Protein AF-B0BER5-F1 (afdb_monomer)

Sequence (48 aa):
IATSSILLISVPVVFASPDGWSSNKNVVFSGTSLWIGLVFLVGILNSL

Secondary structure (DSSP, 8-state):
-HHHHHHHHHHHHHHHSTTHHHHHHHHHHHHHHHHHHHHHHHHHHHH-

Nearest PDB structures (foldseek):
  7oui-assembly1_z  TM=9.287E-01  e=1.601E-04  Arabidopsis thaliana
  6kac-assembly1_Z  TM=9.960E-01  e=1.405E-02  Chlamydomonas reinhardtii
  4fby-assembly1_Z  TM=9.420E-01  e=2.997E-02  Thermosynechococcus vestitus BP-1
  4yuu-assembly3_Z2  TM=9.095E-01  e=7.335E-02  Cyanidium caldarium

Organism: Paeonia tenuifolia (NCBI:txid13626)

Mean predicted aligned error: 3.07 Å

InterPro domains:
  IPR002644 Photosystem II PsbZ, reaction centre [PF01737] (1-48)
  IPR002644 Photosystem II PsbZ, reaction centre [PTHR34971] (1-48)
  IPR002644 Photosystem II PsbZ, reaction centre [TIGR03043] (1-48)
  IPR036512 Photosystem II PsbZ superfamily [G3DSA:1.10.287.740] (1-48)
  IPR036512 Photosystem II PsbZ superfamily [SSF161055] (1-48)

Radius of gyration: 13.09 Å; Cα contacts (8 Å, |Δi|>4): 15; chains: 1; bounding box: 25×12×40 Å

Solvent-accessible surface area (backbone atoms only — not comparable to full-atom values): 2781 Å² total; per-residue (Å²): 107,70,67,56,56,50,48,66,53,48,53,58,51,31,69,71,37,86,66,23,52,78,75,40,45,66,59,55,51,53,53,50,53,52,49,53,52,50,54,53,49,52,54,51,64,73,75,104

pLDDT: mean 93.29, std 2.66, range [88.0, 97.69]

Foldseek 3Di:
DVLVVCLVVLVVVLVVDVCSCVVCVVVNVVSVVVVVVVVVVVVVVVVD

Structure (mmCIF, N/CA/C/O backbone):
data_AF-B0BER5-F1
#
_entry.id   AF-B0BER5-F1
#
loop_
_atom_site.group_PDB
_atom_site.id
_atom_site.type_symbol
_atom_site.label_atom_id
_atom_site.label_alt_id
_atom_site.label_comp_id
_atom_site.label_asym_id
_atom_site.label_entity_id
_atom_site.label_seq_id
_atom_site.pdbx_PDB_ins_code
_atom_site.Cartn_x
_atom_site.Cartn_y
_atom_site.Cartn_z
_atom_site.occupancy
_atom_site.B_iso_or_equiv
_atom_site.auth_seq_id
_atom_site.auth_comp_id
_atom_site.auth_asym_id
_atom_site.auth_atom_id
_atom_site.pdbx_PDB_model_num
ATOM 1 N N . ILE A 1 1 ? -1.212 -3.662 -9.444 1.00 88.69 1 ILE A N 1
ATOM 2 C CA . ILE A 1 1 ? -2.640 -4.008 -9.214 1.00 88.69 1 ILE A CA 1
ATOM 3 C C . ILE A 1 1 ? -2.852 -4.480 -7.779 1.00 88.69 1 ILE A C 1
ATOM 5 O O . ILE A 1 1 ? -3.505 -3.760 -7.040 1.00 88.69 1 ILE A O 1
ATOM 9 N N . ALA A 1 2 ? -2.234 -5.587 -7.343 1.00 90.50 2 ALA A N 1
ATOM 10 C CA . ALA A 1 2 ? -2.370 -6.091 -5.968 1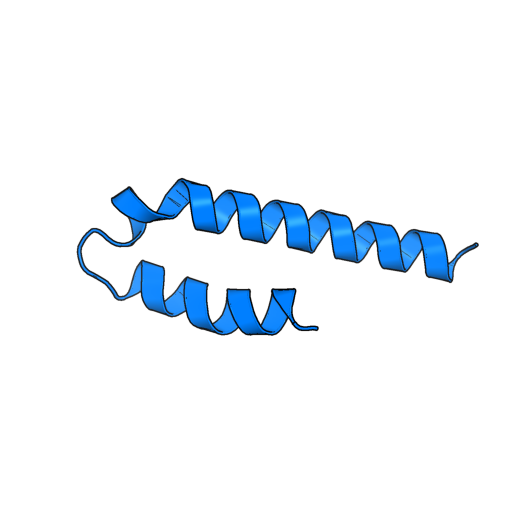.00 90.50 2 ALA A CA 1
ATOM 11 C C . ALA A 1 2 ? -2.076 -5.028 -4.889 1.00 90.50 2 ALA A C 1
ATOM 13 O O . ALA A 1 2 ? -2.900 -4.807 -4.009 1.00 90.50 2 ALA A O 1
ATOM 14 N N . THR A 1 3 ? -0.965 -4.292 -5.008 1.00 88.75 3 THR A N 1
ATOM 15 C CA . THR A 1 3 ? -0.603 -3.213 -4.070 1.00 88.75 3 THR A CA 1
ATOM 16 C C . THR A 1 3 ? -1.671 -2.115 -3.994 1.00 88.75 3 THR A C 1
ATOM 18 O O . THR A 1 3 ? -1.960 -1.608 -2.918 1.00 88.75 3 THR A O 1
ATOM 21 N N . SER A 1 4 ? -2.309 -1.781 -5.118 1.00 90.69 4 SER A N 1
ATOM 22 C CA . SER A 1 4 ? -3.386 -0.785 -5.178 1.00 90.69 4 SER A CA 1
ATOM 23 C C . SER A 1 4 ? -4.669 -1.286 -4.519 1.00 90.69 4 SER A C 1
ATOM 25 O O . SER A 1 4 ? -5.291 -0.545 -3.768 1.00 90.69 4 SER A O 1
ATOM 27 N N . SER A 1 5 ? -5.045 -2.548 -4.748 1.00 92.81 5 SER A N 1
ATOM 28 C CA . SER A 1 5 ? -6.202 -3.172 -4.093 1.00 92.81 5 SER A CA 1
ATOM 29 C C . SER A 1 5 ? -6.011 -3.271 -2.577 1.00 92.81 5 SER A C 1
ATOM 31 O O . SER A 1 5 ? -6.940 -3.001 -1.824 1.00 92.81 5 SER A O 1
ATOM 33 N N . ILE A 1 6 ? -4.795 -3.599 -2.126 1.00 92.00 6 ILE A N 1
ATOM 34 C CA . ILE A 1 6 ? -4.453 -3.655 -0.700 1.00 92.00 6 ILE A CA 1
ATOM 35 C C . ILE A 1 6 ? -4.558 -2.264 -0.070 1.00 92.00 6 ILE A C 1
ATOM 37 O O . ILE A 1 6 ? -5.187 -2.136 0.974 1.00 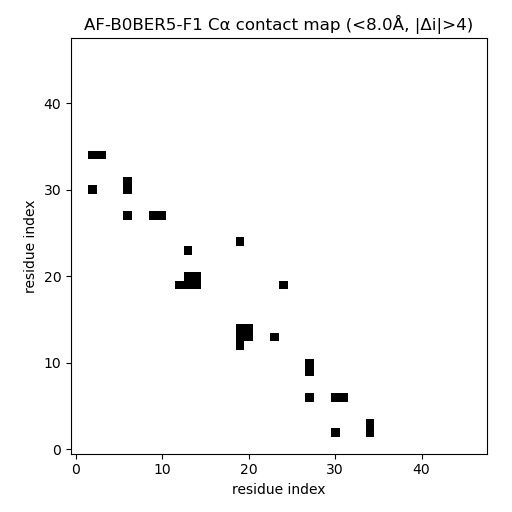92.00 6 ILE A O 1
ATOM 41 N N . LEU A 1 7 ? -4.002 -1.225 -0.706 1.00 92.38 7 LEU A N 1
ATOM 42 C CA . LEU A 1 7 ? -4.092 0.154 -0.210 1.00 92.38 7 LEU A CA 1
ATOM 43 C C . LEU A 1 7 ? -5.533 0.680 -0.187 1.00 92.38 7 LEU A C 1
ATOM 45 O O . LEU A 1 7 ? -5.918 1.348 0.767 1.00 92.38 7 LEU A O 1
ATOM 49 N N . LEU A 1 8 ? -6.352 0.339 -1.186 1.00 94.81 8 LEU A N 1
ATOM 50 C CA . LEU A 1 8 ? -7.765 0.728 -1.226 1.00 94.81 8 LEU A CA 1
ATOM 51 C C . LEU A 1 8 ? -8.569 0.208 -0.03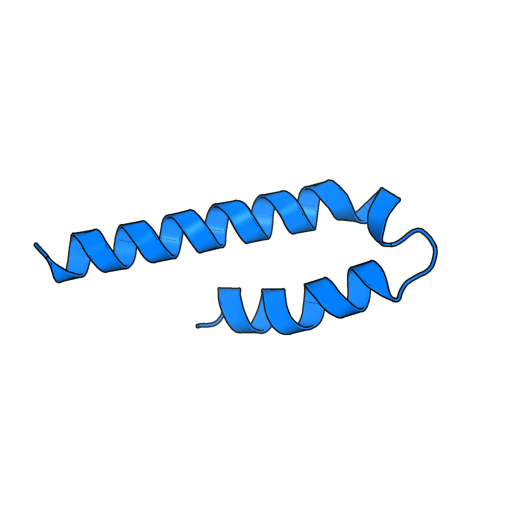4 1.00 94.81 8 LEU A C 1
ATOM 53 O O . LEU A 1 8 ? -9.497 0.878 0.402 1.00 94.81 8 LEU A O 1
ATOM 57 N N . ILE A 1 9 ? -8.232 -0.975 0.480 1.00 93.50 9 ILE A N 1
ATOM 58 C CA . ILE A 1 9 ? -8.923 -1.579 1.623 1.00 93.50 9 ILE A CA 1
ATOM 59 C C . ILE A 1 9 ? -8.264 -1.139 2.933 1.00 93.50 9 ILE A C 1
ATOM 61 O O . ILE A 1 9 ? -8.953 -0.781 3.886 1.00 93.50 9 ILE A O 1
ATOM 65 N N . SER A 1 10 ? -6.931 -1.134 2.997 1.00 89.94 10 SER A N 1
ATOM 66 C CA . SER A 1 10 ? -6.201 -0.855 4.234 1.00 89.94 10 SER A CA 1
ATOM 67 C C . SER A 1 10 ? -6.309 0.604 4.671 1.00 89.94 10 SER A C 1
ATOM 69 O O . SER A 1 10 ? -6.407 0.861 5.867 1.00 89.94 10 SER A O 1
ATOM 71 N N . VAL A 1 11 ? -6.355 1.559 3.738 1.00 92.75 11 VAL A N 1
ATOM 72 C CA . VAL A 1 11 ? -6.426 2.990 4.060 1.00 92.75 11 VAL A CA 1
ATOM 73 C C . VAL A 1 11 ? -7.741 3.353 4.776 1.00 92.75 11 VAL A C 1
ATOM 75 O O . VAL A 1 11 ? -7.665 3.882 5.888 1.00 92.75 11 VAL A O 1
ATOM 78 N N . PRO A 1 12 ? -8.942 3.026 4.249 1.00 93.69 12 PRO A N 1
ATOM 79 C CA . PRO A 1 12 ? -10.197 3.254 4.967 1.00 93.69 12 PRO A CA 1
ATOM 80 C C . PRO A 1 12 ? -10.264 2.514 6.305 1.00 93.69 12 PRO A C 1
ATOM 82 O O . PRO A 1 12 ? -10.724 3.086 7.286 1.00 93.69 12 PRO A O 1
ATOM 85 N N . VAL A 1 13 ? -9.778 1.269 6.372 1.00 93.88 13 VAL A N 1
ATOM 86 C CA . VAL A 1 13 ? -9.797 0.460 7.604 1.00 93.88 13 VAL A CA 1
ATOM 87 C C . VAL A 1 13 ? -8.933 1.084 8.701 1.00 93.88 13 VAL A C 1
ATOM 89 O O . VAL A 1 13 ? -9.375 1.196 9.845 1.00 93.88 13 VAL A O 1
ATOM 92 N N . VAL A 1 14 ? -7.722 1.533 8.362 1.00 92.81 14 VAL A N 1
ATOM 93 C CA . VAL A 1 14 ? -6.817 2.204 9.306 1.00 92.81 14 VAL A CA 1
ATOM 94 C C . VAL A 1 14 ? -7.411 3.521 9.807 1.00 92.81 14 VAL A C 1
ATOM 96 O O . VAL A 1 14 ? -7.249 3.843 10.983 1.00 92.81 14 VAL A O 1
ATOM 99 N N . PHE A 1 15 ? -8.116 4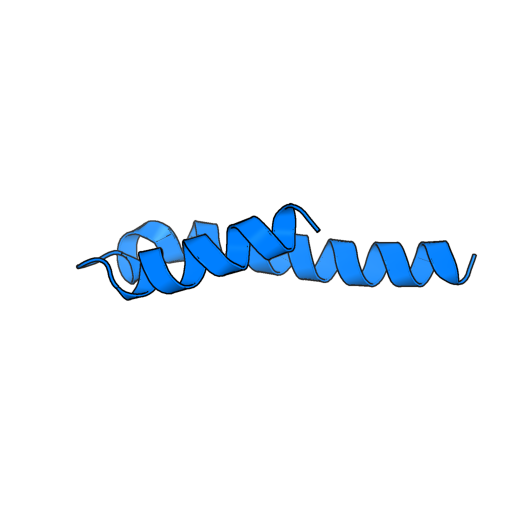.265 8.953 1.00 91.44 15 PHE A N 1
ATOM 100 C CA . PHE A 1 15 ? -8.752 5.522 9.350 1.00 91.44 15 PHE A CA 1
ATOM 101 C C . PHE A 1 15 ? -10.073 5.347 10.107 1.00 91.44 15 PHE A C 1
ATOM 103 O O . PHE A 1 15 ? -10.401 6.191 10.934 1.00 91.44 15 PHE A O 1
ATOM 110 N N . ALA A 1 16 ? -10.818 4.271 9.853 1.00 93.56 16 ALA A N 1
ATOM 111 C CA . ALA A 1 16 ? -12.087 3.991 10.522 1.00 93.56 16 ALA A CA 1
ATOM 112 C C . ALA A 1 16 ? -11.916 3.332 11.903 1.00 93.56 16 ALA A C 1
ATO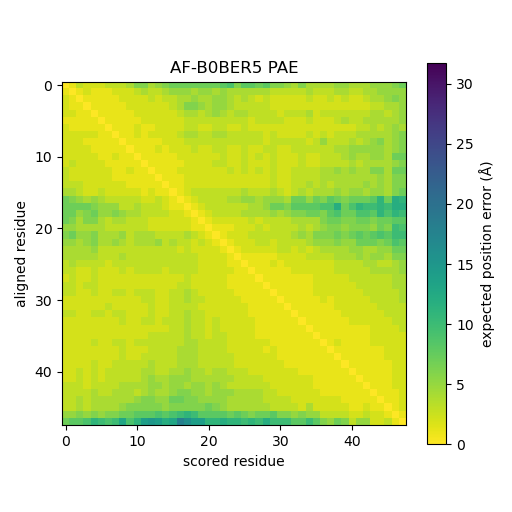M 114 O O . ALA A 1 16 ? -12.847 3.345 12.707 1.00 93.56 16 ALA A O 1
ATOM 115 N N . SER A 1 17 ? -10.749 2.743 12.182 1.00 91.31 17 SER A N 1
ATOM 116 C CA . SER A 1 17 ? -10.488 2.044 13.445 1.00 91.31 17 SER A CA 1
ATOM 117 C C . SER A 1 17 ? -10.053 3.024 14.549 1.00 91.31 17 SER A C 1
ATOM 119 O O . SER A 1 17 ? -9.176 3.857 14.295 1.00 91.31 17 SER A O 1
ATOM 121 N N . PRO A 1 18 ? -10.577 2.911 15.788 1.00 88.00 18 PRO A N 1
ATOM 122 C CA . PRO A 1 18 ? -10.076 3.668 16.940 1.00 88.00 18 PRO A CA 1
ATOM 123 C C . PRO A 1 18 ? -8.573 3.420 17.124 1.00 88.00 18 PRO A C 1
ATOM 125 O O . PRO A 1 18 ? -8.130 2.279 17.021 1.00 88.00 18 PRO A O 1
ATOM 128 N N . ASP A 1 19 ? -7.780 4.480 17.308 1.00 88.56 19 ASP A N 1
ATOM 129 C CA . ASP A 1 19 ? -6.302 4.441 17.357 1.00 88.56 19 ASP A CA 1
ATOM 130 C C . ASP A 1 19 ? -5.597 3.823 16.131 1.00 88.56 19 ASP A C 1
ATOM 132 O O . ASP A 1 19 ? -4.363 3.723 16.096 1.00 88.56 19 ASP A O 1
ATOM 136 N N . GLY A 1 20 ? -6.345 3.478 15.077 1.00 90.00 20 GLY A N 1
ATOM 137 C CA . GLY A 1 20 ? -5.836 2.805 13.888 1.00 90.00 20 GLY A CA 1
ATOM 138 C C . GLY A 1 20 ? -4.729 3.603 13.213 1.00 90.00 20 GLY A C 1
ATOM 139 O O . GLY A 1 20 ? -3.691 3.039 12.860 1.00 90.00 20 GLY A O 1
ATOM 140 N N . TRP A 1 21 ? -4.889 4.925 13.131 1.00 91.88 21 TRP A N 1
ATOM 141 C CA . TRP A 1 21 ? -3.857 5.823 12.619 1.00 91.88 21 TRP A CA 1
ATOM 142 C C . TRP A 1 21 ? -2.582 5.812 13.464 1.00 91.88 21 TRP A C 1
ATOM 144 O O . TRP A 1 21 ? -1.491 5.738 12.910 1.00 91.88 21 TRP 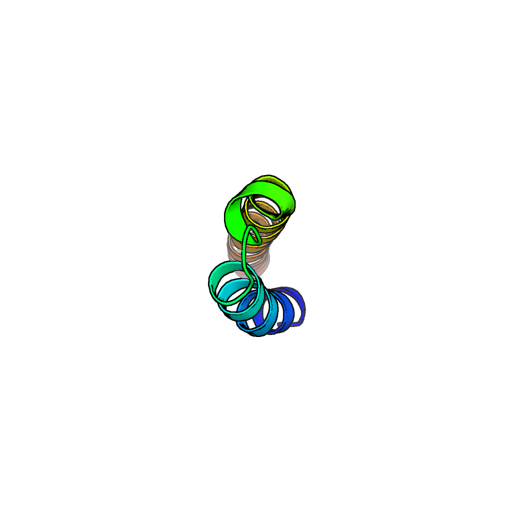A O 1
ATOM 154 N N . SER A 1 22 ? -2.687 5.885 14.793 1.00 91.44 22 SER A N 1
ATOM 155 C CA . SER A 1 22 ? -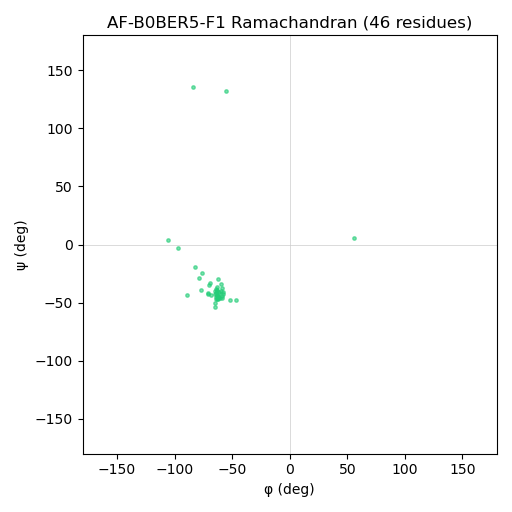1.511 5.948 15.671 1.00 91.44 22 SER A CA 1
ATOM 156 C C . SER A 1 22 ? -0.666 4.676 15.558 1.00 91.44 22 SER A C 1
ATOM 158 O O . SER A 1 22 ? 0.552 4.752 15.399 1.00 91.44 22 SER A O 1
ATOM 160 N N . SER A 1 23 ? -1.331 3.517 15.538 1.00 90.94 23 SER A N 1
ATOM 161 C CA . SER A 1 23 ? -0.688 2.203 15.487 1.00 90.94 23 SER A CA 1
ATOM 162 C C . SER A 1 23 ? -0.162 1.834 14.092 1.00 90.94 23 SER A C 1
ATOM 164 O O . SER A 1 23 ? 0.942 1.308 13.964 1.00 90.94 23 SER A O 1
ATOM 166 N N . ASN A 1 24 ? -0.898 2.161 13.023 1.00 91.56 24 ASN A N 1
ATOM 167 C CA . ASN A 1 24 ? -0.608 1.655 11.674 1.00 91.56 24 ASN A CA 1
ATOM 168 C C . ASN A 1 24 ? 0.012 2.690 10.725 1.00 91.56 24 ASN A C 1
ATOM 170 O O . ASN A 1 24 ? 0.261 2.378 9.558 1.00 91.56 24 ASN A O 1
ATOM 174 N N . LYS A 1 25 ? 0.309 3.908 11.201 1.00 91.12 25 LYS A N 1
ATOM 175 C CA . LYS A 1 25 ? 0.906 4.992 10.397 1.00 91.12 25 LYS A CA 1
ATOM 176 C C . LYS A 1 25 ? 2.095 4.527 9.560 1.00 91.12 25 LYS A C 1
ATOM 178 O O . LYS A 1 25 ? 2.165 4.820 8.370 1.00 91.12 25 LYS A O 1
ATOM 183 N N . ASN A 1 26 ? 3.021 3.793 10.176 1.00 93.00 26 ASN A N 1
ATOM 184 C CA . ASN A 1 26 ? 4.251 3.375 9.508 1.00 93.00 26 ASN A CA 1
ATOM 185 C C . ASN A 1 26 ? 3.986 2.334 8.403 1.00 93.00 26 ASN A C 1
ATOM 187 O O . ASN A 1 26 ? 4.631 2.349 7.358 1.00 93.00 26 ASN A O 1
ATOM 191 N N . VAL A 1 27 ? 2.984 1.473 8.600 1.00 91.75 27 VAL A N 1
ATOM 192 C CA . VAL A 1 27 ? 2.553 0.483 7.602 1.00 91.75 27 VAL A CA 1
ATOM 193 C C . VAL A 1 27 ? 1.918 1.178 6.397 1.00 91.75 27 VAL A C 1
ATOM 195 O O . VAL A 1 27 ? 2.257 0.855 5.260 1.00 91.75 27 VAL A O 1
ATOM 198 N N . VAL A 1 28 ? 1.061 2.180 6.628 1.00 92.94 28 VAL A N 1
ATOM 199 C CA . VAL A 1 28 ? 0.458 2.990 5.554 1.00 92.94 28 VAL A CA 1
ATOM 200 C C . VAL A 1 28 ? 1.531 3.750 4.771 1.00 92.94 28 VAL A C 1
ATOM 202 O O . VAL A 1 28 ? 1.511 3.742 3.53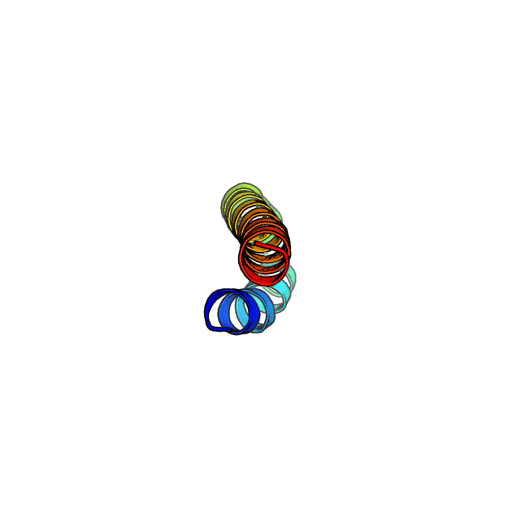9 1.00 92.94 28 VAL A O 1
ATOM 205 N N . PHE A 1 29 ? 2.503 4.357 5.458 1.00 94.31 29 PHE A N 1
ATOM 206 C CA . PHE A 1 29 ? 3.608 5.065 4.805 1.00 94.31 29 PHE A CA 1
ATOM 207 C C . PHE A 1 29 ? 4.488 4.135 3.968 1.00 94.31 29 PHE A C 1
ATOM 209 O O . PHE A 1 29 ? 4.769 4.453 2.815 1.00 94.31 29 PHE A O 1
ATOM 216 N N . SER A 1 30 ? 4.875 2.979 4.513 1.00 95.00 30 SER A N 1
ATOM 217 C CA . SER A 1 30 ? 5.681 1.977 3.804 1.00 95.00 30 SER A CA 1
ATOM 218 C C . SER A 1 30 ? 4.944 1.386 2.594 1.00 95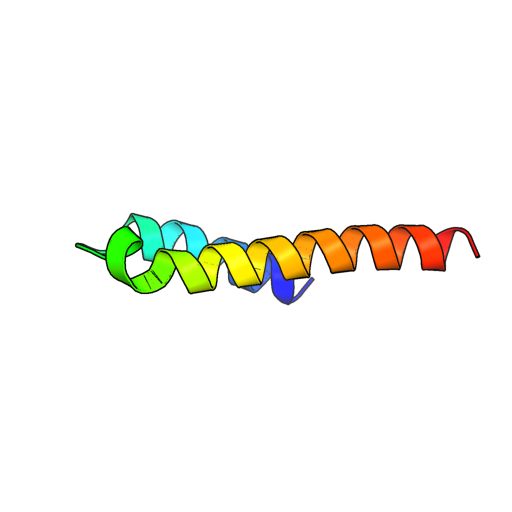.00 30 SER A C 1
ATOM 220 O O . SER A 1 30 ? 5.506 1.255 1.508 1.00 95.00 30 SER A O 1
ATOM 222 N N . GLY A 1 31 ? 3.646 1.097 2.731 1.00 93.81 31 GLY A N 1
ATOM 223 C CA . GLY A 1 31 ? 2.829 0.617 1.615 1.00 93.81 31 GLY A CA 1
ATOM 224 C C . GLY A 1 31 ? 2.677 1.658 0.503 1.00 93.81 31 GLY A C 1
ATOM 225 O O . GLY A 1 31 ? 2.763 1.323 -0.679 1.00 93.81 31 GLY A O 1
ATOM 226 N N . THR A 1 32 ? 2.501 2.930 0.871 1.00 94.88 32 THR A N 1
ATOM 227 C CA . THR A 1 32 ? 2.359 4.030 -0.094 1.00 94.88 32 THR A CA 1
ATOM 228 C C . THR A 1 32 ? 3.678 4.326 -0.807 1.00 94.88 32 THR A C 1
ATOM 230 O O . THR A 1 32 ? 3.681 4.513 -2.023 1.00 94.88 32 THR A O 1
ATOM 233 N N . SER A 1 33 ? 4.810 4.319 -0.095 1.00 95.75 33 SER A N 1
ATOM 234 C CA . SER A 1 33 ? 6.129 4.530 -0.706 1.00 95.75 33 SER A CA 1
ATOM 235 C C . SER A 1 33 ? 6.495 3.403 -1.674 1.00 95.75 33 SER A C 1
ATOM 237 O O . SER A 1 33 ? 6.939 3.682 -2.789 1.00 95.75 33 SER A O 1
ATOM 239 N N . LEU A 1 34 ? 6.223 2.144 -1.306 1.00 95.88 34 LEU A N 1
ATOM 240 C CA . LEU A 1 34 ? 6.378 0.994 -2.199 1.00 95.88 34 LEU A CA 1
ATOM 241 C C . LEU A 1 34 ? 5.505 1.142 -3.452 1.00 95.88 34 LEU A C 1
ATOM 243 O O . LEU A 1 34 ? 5.967 0.893 -4.565 1.00 95.88 34 LEU A O 1
ATOM 247 N N . TRP A 1 35 ? 4.246 1.558 -3.286 1.00 96.06 35 TRP A N 1
ATOM 248 C CA . TRP A 1 35 ? 3.329 1.755 -4.405 1.00 96.06 35 TRP A CA 1
ATOM 249 C C . TRP A 1 35 ? 3.817 2.836 -5.375 1.00 96.06 35 TRP A C 1
ATOM 251 O O . TRP A 1 35 ? 3.839 2.590 -6.580 1.00 96.06 35 TRP A O 1
ATOM 261 N N . ILE A 1 36 ? 4.281 3.984 -4.871 1.00 96.81 36 ILE A N 1
ATOM 262 C CA . ILE A 1 36 ? 4.864 5.047 -5.704 1.00 96.81 36 ILE A CA 1
ATOM 263 C C . ILE A 1 36 ? 6.100 4.526 -6.449 1.00 96.81 36 ILE A C 1
ATOM 265 O O . ILE A 1 36 ? 6.208 4.714 -7.660 1.00 96.81 36 ILE A O 1
ATOM 269 N N . GLY A 1 37 ? 7.000 3.817 -5.759 1.00 97.44 37 GLY A N 1
ATOM 270 C CA . GLY A 1 37 ? 8.185 3.221 -6.382 1.00 97.44 37 GLY A CA 1
ATOM 271 C C . GLY A 1 37 ? 7.836 2.256 -7.520 1.00 97.44 37 GLY A C 1
ATOM 272 O O . GLY A 1 37 ? 8.439 2.318 -8.589 1.00 97.44 37 GLY A O 1
ATOM 273 N N . LEU A 1 38 ? 6.813 1.418 -7.331 1.00 96.06 38 LEU A N 1
ATOM 274 C CA . LEU A 1 38 ? 6.301 0.510 -8.362 1.00 96.06 38 LEU A CA 1
ATOM 275 C C . LEU A 1 38 ? 5.729 1.255 -9.576 1.00 96.06 38 LEU A C 1
ATOM 277 O O . LEU A 1 38 ? 5.952 0.819 -10.702 1.00 96.06 38 LEU A O 1
ATOM 281 N N . VAL A 1 39 ? 5.019 2.369 -9.375 1.00 96.44 39 VAL A N 1
ATOM 282 C CA . VAL A 1 39 ? 4.489 3.189 -10.481 1.00 96.44 39 VAL A CA 1
ATOM 283 C C . VAL A 1 39 ? 5.628 3.757 -11.329 1.00 96.44 39 VAL A C 1
ATOM 285 O O . VAL A 1 39 ? 5.598 3.627 -12.553 1.00 96.44 39 VAL A O 1
ATOM 288 N N . PHE A 1 40 ? 6.659 4.323 -10.695 1.00 97.06 40 PHE A N 1
ATOM 289 C CA . PHE A 1 40 ? 7.837 4.822 -11.410 1.00 97.06 40 PHE A CA 1
ATOM 290 C C . PHE A 1 40 ? 8.588 3.705 -12.135 1.00 97.06 40 PHE A C 1
ATOM 292 O O . PHE A 1 40 ? 8.944 3.869 -13.299 1.00 97.06 40 PHE A O 1
ATOM 299 N N . LEU A 1 41 ? 8.788 2.558 -11.481 1.00 97.06 41 LEU A N 1
ATOM 300 C CA . LEU A 1 41 ? 9.466 1.412 -12.081 1.00 97.06 41 LEU A CA 1
ATOM 301 C C . LEU A 1 41 ? 8.748 0.927 -13.344 1.00 97.06 41 LEU A C 1
ATOM 303 O O . LEU A 1 41 ? 9.392 0.715 -14.366 1.00 97.06 41 LEU A O 1
ATOM 307 N N . VAL A 1 42 ? 7.420 0.790 -13.295 1.00 96.94 42 VAL A N 1
ATOM 308 C CA . VAL A 1 42 ? 6.623 0.408 -14.469 1.00 96.94 42 VAL A CA 1
ATOM 309 C C . VAL A 1 42 ? 6.751 1.448 -15.583 1.00 96.94 42 VAL A C 1
ATOM 311 O O . VAL A 1 42 ? 6.899 1.065 -16.738 1.00 96.94 42 VAL A O 1
ATOM 314 N N . GLY A 1 43 ? 6.747 2.745 -15.256 1.00 96.94 43 GLY A N 1
ATOM 315 C CA . GLY A 1 43 ? 6.950 3.812 -16.241 1.00 96.94 43 GLY A CA 1
ATOM 316 C C . GLY A 1 43 ? 8.317 3.746 -16.934 1.00 96.94 43 GLY A C 1
ATOM 317 O O . GLY A 1 43 ? 8.392 3.881 -18.154 1.00 96.94 43 GLY A O 1
ATOM 318 N N . ILE A 1 44 ? 9.384 3.476 -16.173 1.00 97.69 44 ILE A N 1
ATOM 319 C CA . ILE A 1 44 ? 10.741 3.298 -16.713 1.00 97.69 44 ILE A CA 1
ATOM 320 C C . ILE A 1 44 ? 10.798 2.062 -17.611 1.00 97.69 44 ILE A C 1
ATOM 322 O O . ILE A 1 44 ? 11.242 2.167 -18.746 1.00 97.69 44 ILE A O 1
ATOM 326 N N . LEU A 1 45 ? 10.311 0.913 -17.131 1.00 96.94 45 LEU A N 1
ATOM 327 C CA . LEU A 1 45 ? 10.296 -0.341 -17.894 1.00 96.94 45 LEU A CA 1
ATOM 328 C C . LEU A 1 45 ? 9.447 -0.258 -19.164 1.00 96.94 45 LEU A C 1
ATOM 330 O O . LEU A 1 45 ? 9.720 -0.969 -20.118 1.00 96.94 45 LEU A O 1
ATOM 334 N N . ASN A 1 46 ? 8.406 0.574 -19.177 1.00 95.44 46 ASN A N 1
ATOM 335 C CA . ASN A 1 46 ? 7.588 0.785 -20.367 1.00 95.44 46 ASN A CA 1
ATOM 336 C C . ASN A 1 46 ? 8.276 1.676 -21.411 1.00 95.44 46 ASN A C 1
ATOM 338 O O . ASN A 1 46 ? 7.937 1.600 -22.588 1.00 95.44 46 ASN A O 1
ATOM 342 N N . SER A 1 47 ? 9.214 2.516 -20.973 1.00 92.06 47 SER A N 1
ATOM 343 C CA . SER A 1 47 ? 9.957 3.443 -21.832 1.00 92.06 47 SER A CA 1
ATOM 344 C C . SER A 1 47 ? 11.325 2.899 -22.266 1.00 92.06 47 SER A C 1
ATOM 346 O O . SER A 1 47 ? 12.037 3.592 -22.992 1.00 92.06 47 SER A O 1
ATOM 348 N N . LEU A 1 48 ? 11.702 1.708 -21.788 1.00 90.62 48 LEU A N 1
ATOM 349 C CA . LEU A 1 48 ? 12.937 0.992 -22.115 1.00 90.62 48 LEU A CA 1
ATOM 350 C C . LEU A 1 48 ? 12.660 -0.069 -23.184 1.00 90.62 48 LEU A C 1
ATOM 352 O O . LEU A 1 48 ? 13.461 -0.146 -24.140 1.00 90.62 48 LEU A O 1
#